Protein AF-A0A4U1IW40-F1 (afdb_monomer_lite)

Organism: NCBI:txid889272

Radius of gyration: 16.04 Å; chains: 1; bounding box: 35×30×48 Å

Secondary structure (DSSP, 8-state):
-HHHHHHHHHHHHHHH-TTTTT---TT-HHHHHHHHHHHHHHHHTTT---SSSTT--SSHHHHHHHHHHHHHHHHHHHHHSTT-HHHHHHHHHHHTTSTT-HHHHHHHHHHHHHTT----HHHHHHHHHHHHHTT-HHHHHHHHHHHHHH-SSGGGG----S-----

Structure (mmCIF, N/CA/C/O backbone):
data_AF-A0A4U1IW40-F1
#
_entry.id   AF-A0A4U1IW40-F1
#
loop_
_atom_site.group_PDB
_atom_site.id
_atom_site.type_symbol
_atom_site.label_atom_id
_atom_site.label_alt_id
_atom_site.label_comp_id
_atom_site.label_asym_id
_atom_site.label_entity_id
_atom_site.label_seq_id
_atom_site.pdbx_PDB_ins_code
_atom_site.Cartn_x
_atom_site.Cartn_y
_atom_site.Cartn_z
_atom_site.occupancy
_atom_site.B_iso_or_equiv
_atom_site.auth_seq_id
_atom_site.auth_comp_id
_atom_site.auth_asym_id
_atom_site.auth_atom_id
_atom_site.pdbx_PDB_model_num
ATOM 1 N N . MET A 1 1 ? 14.699 -8.498 9.198 1.00 48.91 1 MET A N 1
ATOM 2 C CA . MET A 1 1 ? 14.723 -9.567 8.160 1.00 48.91 1 MET A CA 1
ATOM 3 C C . MET A 1 1 ? 13.420 -9.707 7.350 1.00 48.91 1 MET A C 1
ATOM 5 O O . MET A 1 1 ? 13.417 -10.465 6.386 1.00 48.91 1 MET A O 1
ATOM 9 N N . ARG A 1 2 ? 12.325 -8.995 7.677 1.00 58.62 2 ARG A N 1
ATOM 10 C CA . ARG A 1 2 ? 11.035 -9.065 6.958 1.00 58.62 2 ARG A CA 1
ATOM 11 C C . ARG A 1 2 ? 11.131 -8.608 5.499 1.00 58.62 2 ARG A C 1
ATOM 13 O O . ARG A 1 2 ? 10.672 -9.318 4.605 1.00 58.62 2 ARG A O 1
ATOM 20 N N . ASP A 1 3 ? 11.812 -7.490 5.273 1.00 71.25 3 ASP A N 1
ATOM 21 C CA . ASP A 1 3 ? 11.986 -6.918 3.935 1.00 71.25 3 ASP A CA 1
ATOM 22 C C . ASP A 1 3 ? 12.758 -7.861 3.011 1.00 71.25 3 ASP A C 1
ATOM 24 O O . ASP A 1 3 ? 12.444 -7.955 1.832 1.00 71.25 3 ASP A O 1
ATOM 28 N N . GLY A 1 4 ? 13.673 -8.671 3.557 1.00 81.31 4 GLY A N 1
ATOM 29 C CA . GLY A 1 4 ? 14.428 -9.659 2.784 1.00 81.31 4 GLY A CA 1
ATOM 30 C C . GLY A 1 4 ? 13.539 -10.674 2.056 1.00 81.31 4 GLY A C 1
ATOM 31 O O . GLY A 1 4 ? 13.779 -10.967 0.888 1.00 81.31 4 GLY A O 1
ATOM 32 N N . LYS A 1 5 ? 12.464 -11.167 2.694 1.00 86.25 5 LYS A N 1
ATOM 33 C CA . LYS A 1 5 ? 11.518 -12.102 2.047 1.00 86.25 5 LYS A CA 1
ATOM 34 C C . LYS A 1 5 ? 10.651 -11.411 0.991 1.00 86.25 5 LYS A C 1
ATOM 36 O O . LYS A 1 5 ? 10.362 -12.004 -0.050 1.00 86.25 5 LYS A O 1
ATOM 41 N N . ILE A 1 6 ? 10.245 -10.167 1.253 1.00 87.44 6 ILE A N 1
ATOM 42 C CA . ILE A 1 6 ? 9.450 -9.355 0.320 1.00 87.44 6 ILE A CA 1
ATOM 43 C C . ILE A 1 6 ? 10.273 -9.059 -0.941 1.00 87.44 6 ILE A C 1
ATOM 45 O O . ILE A 1 6 ? 9.815 -9.321 -2.053 1.00 87.44 6 ILE A O 1
ATOM 49 N N . VAL A 1 7 ? 11.515 -8.605 -0.765 1.00 90.12 7 VAL A N 1
ATOM 50 C CA . VAL A 1 7 ? 12.452 -8.306 -1.856 1.00 90.12 7 VAL A CA 1
ATOM 51 C C . VAL A 1 7 ? 12.792 -9.566 -2.655 1.00 90.12 7 VAL A C 1
ATOM 53 O O . VAL A 1 7 ? 12.747 -9.525 -3.881 1.00 90.12 7 VAL A O 1
ATOM 56 N N . ALA A 1 8 ? 13.045 -10.707 -2.004 1.00 91.31 8 ALA A N 1
ATOM 57 C CA . ALA A 1 8 ? 13.308 -11.970 -2.703 1.00 91.31 8 ALA A CA 1
ATOM 58 C C . ALA A 1 8 ? 12.117 -12.436 -3.566 1.00 91.31 8 ALA A C 1
ATOM 60 O O . ALA A 1 8 ? 12.300 -12.949 -4.675 1.00 91.31 8 ALA A O 1
ATOM 61 N N . SER A 1 9 ? 10.888 -12.221 -3.085 1.00 90.88 9 SER A N 1
ATOM 62 C CA . SER A 1 9 ? 9.671 -12.535 -3.845 1.00 90.88 9 SER A CA 1
ATOM 63 C C . SER A 1 9 ? 9.538 -11.631 -5.073 1.00 90.88 9 SER A C 1
ATOM 65 O O . SER A 1 9 ? 9.313 -12.122 -6.178 1.00 90.88 9 SER A O 1
ATOM 67 N N . ALA A 1 10 ? 9.756 -10.322 -4.904 1.00 94.06 10 ALA A N 1
ATOM 68 C CA . ALA A 1 10 ? 9.767 -9.367 -6.010 1.00 94.06 10 ALA A CA 1
ATOM 69 C C . ALA A 1 10 ? 10.853 -9.700 -7.045 1.00 94.06 10 ALA A C 1
ATOM 71 O O . ALA A 1 10 ? 10.576 -9.722 -8.241 1.00 94.06 10 ALA A O 1
ATOM 72 N N . GLN A 1 11 ? 12.060 -10.048 -6.593 1.00 93.75 11 GLN A N 1
ATOM 73 C CA . GLN A 1 11 ? 13.161 -10.461 -7.462 1.00 93.75 11 GLN A CA 1
ATOM 74 C C . GLN A 1 11 ? 12.810 -11.692 -8.298 1.00 93.75 11 GLN A C 1
ATOM 76 O O . GLN A 1 11 ? 13.114 -11.739 -9.488 1.00 93.75 11 GLN A O 1
ATOM 81 N N . SER A 1 12 ? 12.163 -12.685 -7.687 1.00 95.12 12 SER A N 1
ATOM 82 C CA . SER A 1 12 ? 11.738 -13.897 -8.393 1.00 95.12 12 SER A CA 1
ATOM 83 C C . SER A 1 12 ? 10.716 -13.571 -9.484 1.00 95.12 12 SER A C 1
ATOM 85 O O . SER A 1 12 ? 10.839 -14.062 -10.602 1.00 95.12 12 SER A O 1
ATOM 87 N N . ILE A 1 13 ? 9.758 -12.684 -9.198 1.00 96.00 13 ILE A N 1
ATOM 88 C CA . ILE A 1 13 ? 8.756 -12.235 -10.174 1.00 96.00 13 ILE A CA 1
ATOM 89 C C . ILE A 1 13 ? 9.405 -11.489 -11.340 1.00 96.00 13 ILE A C 1
ATOM 91 O O . ILE A 1 13 ? 9.135 -11.828 -12.486 1.00 96.00 13 ILE A O 1
ATOM 95 N N . VAL A 1 14 ? 10.280 -10.518 -11.063 1.00 95.00 14 VAL A N 1
ATOM 96 C CA . VAL A 1 14 ? 10.956 -9.728 -12.107 1.00 95.00 14 VAL A CA 1
ATOM 97 C C . VAL A 1 14 ? 11.833 -10.610 -13.002 1.00 95.00 14 VAL A C 1
ATOM 99 O O . VAL A 1 14 ? 11.902 -10.383 -14.203 1.00 95.00 14 VAL A O 1
ATOM 102 N N . ARG A 1 15 ? 12.452 -11.663 -12.453 1.00 94.12 15 ARG A N 1
ATOM 103 C CA . ARG A 1 15 ? 13.211 -12.644 -13.248 1.00 94.12 15 ARG A CA 1
ATOM 104 C C . ARG A 1 15 ? 12.328 -13.509 -14.146 1.00 94.12 15 ARG A C 1
ATOM 106 O O . ARG A 1 15 ? 12.738 -13.818 -15.257 1.00 94.12 15 ARG A O 1
ATOM 113 N N . MET A 1 16 ? 11.159 -13.930 -13.662 1.00 94.94 16 MET A N 1
ATOM 114 C CA . MET A 1 16 ? 10.228 -14.760 -14.440 1.00 94.94 16 MET A CA 1
ATOM 115 C C . MET A 1 16 ? 9.458 -13.955 -15.490 1.00 94.94 16 MET A C 1
ATOM 117 O O . MET A 1 16 ? 9.125 -14.498 -16.537 1.00 94.94 16 MET A O 1
ATOM 121 N N . PHE A 1 17 ? 9.183 -12.679 -15.208 1.00 95.25 17 PHE A N 1
ATOM 122 C CA . PHE A 1 17 ? 8.415 -11.777 -16.065 1.00 95.25 17 PHE A CA 1
ATOM 123 C C . PHE A 1 17 ? 9.150 -10.432 -16.221 1.00 95.25 17 PHE A C 1
ATOM 125 O O . PHE A 1 17 ? 8.758 -9.439 -15.599 1.00 95.25 17 PHE A O 1
ATOM 132 N N . PRO A 1 18 ? 10.228 -10.361 -17.020 1.00 93.31 18 PRO A N 1
ATOM 133 C CA . PRO A 1 18 ? 11.019 -9.136 -17.183 1.00 93.31 18 PRO A CA 1
ATOM 134 C C . PRO A 1 18 ? 10.199 -7.934 -17.681 1.00 93.31 18 PRO A C 1
ATOM 136 O O . PRO A 1 18 ? 10.430 -6.792 -17.282 1.00 93.31 18 PRO A O 1
ATOM 139 N N . GLU A 1 19 ? 9.185 -8.189 -18.506 1.00 94.19 19 GLU A N 1
ATOM 140 C CA . GLU A 1 19 ? 8.257 -7.206 -19.065 1.00 94.19 19 GLU A CA 1
ATOM 141 C C . GLU A 1 19 ? 7.079 -6.848 -18.140 1.00 94.19 19 GLU A C 1
ATOM 143 O O . GLU A 1 19 ? 6.191 -6.087 -18.532 1.00 94.19 19 GLU A O 1
ATOM 148 N N . ILE A 1 20 ? 7.052 -7.343 -16.893 1.00 95.31 20 ILE A N 1
ATOM 149 C CA . ILE A 1 20 ? 5.897 -7.183 -15.991 1.00 95.31 20 ILE A CA 1
ATOM 150 C C . ILE A 1 20 ? 5.496 -5.722 -15.747 1.00 95.31 20 ILE A C 1
ATOM 152 O O . ILE A 1 20 ? 4.332 -5.439 -15.454 1.00 95.31 20 ILE A O 1
ATOM 156 N N . ARG A 1 21 ? 6.442 -4.784 -15.900 1.00 93.62 21 ARG A N 1
ATOM 157 C CA . ARG A 1 21 ? 6.189 -3.348 -15.741 1.00 93.62 21 ARG A CA 1
ATOM 158 C C . ARG A 1 21 ? 5.260 -2.785 -16.822 1.00 93.62 21 ARG A C 1
ATOM 160 O O . ARG A 1 21 ? 4.504 -1.865 -16.520 1.00 93.62 21 ARG A O 1
ATOM 167 N N . SER A 1 22 ? 5.307 -3.315 -18.044 1.00 92.62 22 SER A N 1
ATOM 168 C CA . SER A 1 22 ? 4.544 -2.816 -19.198 1.00 92.62 22 SER A CA 1
ATOM 169 C C . SER A 1 22 ? 3.457 -3.776 -19.685 1.00 92.62 22 SER A C 1
ATOM 171 O O . SER A 1 22 ? 2.543 -3.340 -20.385 1.00 92.62 22 SER A O 1
ATOM 173 N N . ILE A 1 23 ? 3.513 -5.058 -19.314 1.00 91.75 23 ILE A N 1
ATOM 174 C CA . ILE A 1 23 ? 2.534 -6.046 -19.771 1.00 91.75 23 ILE A CA 1
ATOM 175 C C . ILE A 1 23 ? 1.132 -5.779 -19.202 1.00 91.75 23 ILE A C 1
ATOM 177 O O . ILE A 1 23 ? 0.943 -5.501 -18.012 1.00 91.75 23 ILE A O 1
ATOM 181 N N . ASN A 1 24 ? 0.116 -5.906 -20.056 1.00 89.00 24 ASN A N 1
ATOM 182 C CA . ASN A 1 24 ? -1.272 -5.977 -19.617 1.00 89.00 24 ASN A CA 1
ATOM 183 C C . ASN A 1 24 ? -1.611 -7.445 -19.317 1.00 89.00 24 ASN A C 1
ATOM 185 O O . ASN A 1 24 ? -1.558 -8.260 -20.237 1.00 89.00 24 ASN A O 1
ATOM 189 N N . PRO A 1 25 ? -1.989 -7.804 -18.077 1.00 88.69 25 PRO A N 1
ATOM 190 C CA . PRO A 1 25 ? -2.256 -9.195 -17.733 1.00 88.69 25 PRO A CA 1
ATOM 191 C C . PRO A 1 25 ? -3.549 -9.724 -18.376 1.00 88.69 25 PRO A C 1
ATOM 193 O O . PRO A 1 25 ? -3.752 -10.932 -18.421 1.00 88.69 25 PRO A O 1
ATOM 196 N N . GLY A 1 26 ? -4.454 -8.857 -18.854 1.00 88.38 26 GLY A N 1
ATOM 197 C CA . GLY A 1 26 ? -5.739 -9.281 -19.413 1.00 88.38 26 GLY A CA 1
ATOM 198 C C . GLY A 1 26 ? -6.481 -10.242 -18.475 1.00 88.38 26 GLY A C 1
ATOM 199 O O . GLY A 1 26 ? -6.705 -9.926 -17.306 1.00 88.38 26 GLY A O 1
ATOM 200 N N . LYS A 1 27 ? -6.837 -11.427 -18.986 1.00 88.62 27 LYS A N 1
ATOM 201 C CA . LYS A 1 27 ? -7.462 -12.521 -18.217 1.00 88.62 27 LYS A CA 1
ATOM 202 C C . LYS A 1 27 ? -6.459 -13.568 -17.704 1.00 88.62 27 LYS A C 1
ATOM 204 O O . LYS A 1 27 ? -6.881 -14.580 -17.149 1.00 88.62 27 LYS A O 1
ATOM 209 N N . ASP A 1 28 ? -5.155 -13.358 -17.883 1.00 93.00 28 ASP A N 1
ATOM 210 C CA . ASP A 1 28 ? -4.127 -14.283 -17.406 1.00 93.00 28 ASP A CA 1
ATOM 211 C C . ASP A 1 28 ? -4.019 -14.215 -15.873 1.00 93.00 28 ASP A C 1
ATOM 213 O O . ASP A 1 28 ? -3.480 -13.274 -15.283 1.00 93.00 28 ASP A O 1
ATOM 217 N N . GLY A 1 29 ? -4.540 -15.245 -15.205 1.00 92.00 29 GLY A N 1
ATOM 218 C CA . GLY A 1 29 ? -4.554 -15.320 -13.747 1.00 92.00 29 GLY A CA 1
ATOM 219 C C . GLY A 1 29 ? -3.170 -15.481 -13.107 1.00 92.00 29 GLY A C 1
ATOM 220 O O . GLY A 1 29 ? -3.018 -15.199 -11.916 1.00 92.00 29 GLY A O 1
ATOM 221 N N . MET A 1 30 ? -2.154 -15.942 -13.841 1.00 93.94 30 MET A N 1
ATOM 222 C CA . MET A 1 30 ? -0.778 -16.010 -13.348 1.00 93.94 30 MET A CA 1
ATOM 223 C C . MET A 1 30 ? -0.138 -14.622 -13.372 1.00 93.94 30 MET A C 1
ATOM 225 O O . MET A 1 30 ? 0.366 -14.184 -12.338 1.00 93.94 30 MET A O 1
ATOM 229 N N . LEU A 1 31 ? -0.241 -13.899 -14.490 1.00 94.31 31 LEU A N 1
ATOM 230 C CA . LEU A 1 31 ? 0.272 -12.532 -14.607 1.00 94.31 31 LEU A CA 1
ATOM 231 C C . LEU A 1 31 ? -0.438 -11.570 -13.651 1.00 94.31 31 LEU A C 1
ATOM 233 O O . LEU A 1 31 ? 0.226 -10.768 -12.998 1.00 94.31 31 LEU A O 1
ATOM 237 N N . GLN A 1 32 ? -1.760 -11.690 -13.479 1.00 95.19 32 GLN A N 1
ATOM 238 C CA . GLN A 1 32 ? -2.495 -10.912 -12.472 1.00 95.19 32 GLN A CA 1
ATOM 239 C C . GLN A 1 32 ? -1.953 -11.151 -11.055 1.00 95.19 32 GLN A C 1
ATOM 241 O O . GLN A 1 32 ? -1.779 -10.207 -10.283 1.00 95.19 32 GLN A O 1
ATOM 246 N N . ARG A 1 33 ? -1.672 -12.413 -10.698 1.00 95.38 33 ARG A N 1
ATOM 247 C CA . ARG A 1 33 ? -1.096 -12.755 -9.388 1.00 95.38 33 ARG A CA 1
ATOM 248 C C . ARG A 1 33 ? 0.316 -12.199 -9.242 1.00 95.38 33 ARG A C 1
ATOM 250 O O . ARG A 1 33 ? 0.602 -11.586 -8.220 1.00 95.38 33 ARG A O 1
ATOM 257 N N . ALA A 1 34 ? 1.159 -12.351 -10.261 1.00 96.69 34 ALA A N 1
ATOM 258 C CA . ALA A 1 34 ? 2.510 -11.803 -10.269 1.00 96.69 34 ALA A CA 1
ATOM 259 C C . ALA A 1 34 ? 2.499 -10.273 -10.095 1.00 96.69 34 ALA A C 1
ATOM 261 O O . ALA A 1 34 ? 3.214 -9.749 -9.240 1.00 96.69 34 ALA A O 1
ATOM 262 N N . GLN A 1 35 ? 1.635 -9.562 -10.830 1.00 96.75 35 GLN A N 1
ATOM 263 C CA . GLN A 1 35 ? 1.491 -8.109 -10.712 1.00 96.75 35 GLN A CA 1
ATOM 264 C C . GLN A 1 35 ? 1.006 -7.696 -9.327 1.00 96.75 35 GLN A C 1
ATOM 266 O O . GLN A 1 35 ? 1.597 -6.800 -8.731 1.00 96.75 35 GLN A O 1
ATOM 271 N N . ARG A 1 36 ? -0.008 -8.376 -8.777 1.00 97.38 36 ARG A N 1
ATOM 272 C CA . ARG A 1 36 ? -0.492 -8.105 -7.418 1.00 97.38 36 ARG A CA 1
ATOM 273 C C . ARG A 1 36 ? 0.611 -8.297 -6.381 1.00 97.38 36 ARG A C 1
ATOM 275 O O . ARG A 1 36 ? 0.830 -7.420 -5.551 1.00 97.38 36 ARG A O 1
ATOM 282 N N . THR A 1 37 ? 1.319 -9.426 -6.422 1.00 97.56 37 THR A N 1
ATOM 283 C CA . THR A 1 37 ? 2.386 -9.722 -5.457 1.00 97.56 37 THR A CA 1
ATOM 284 C C . THR A 1 37 ? 3.521 -8.704 -5.549 1.00 97.56 37 THR A C 1
ATOM 286 O O . THR A 1 37 ? 3.996 -8.241 -4.512 1.00 97.56 37 THR A O 1
ATOM 289 N N . LEU A 1 38 ? 3.922 -8.310 -6.762 1.00 97.69 38 LEU A N 1
ATOM 290 C 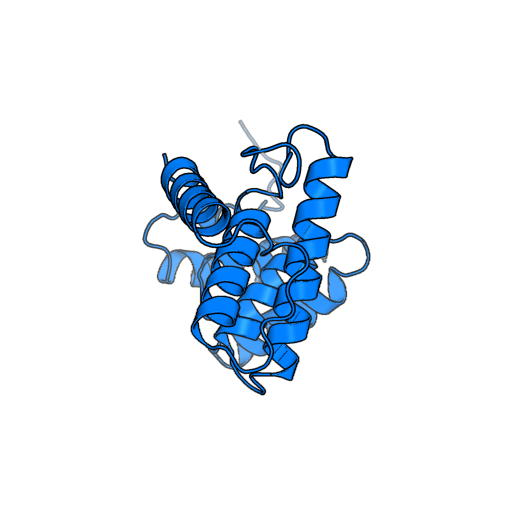CA . LEU A 1 38 ? 4.933 -7.274 -6.951 1.00 97.69 38 LEU A CA 1
ATOM 291 C C . LEU A 1 38 ? 4.442 -5.901 -6.468 1.00 97.69 38 LEU A C 1
ATOM 293 O O . LEU A 1 38 ? 5.168 -5.224 -5.748 1.00 97.69 38 LEU A O 1
ATOM 297 N N . ALA A 1 39 ? 3.205 -5.510 -6.786 1.00 98.31 39 ALA A N 1
ATOM 298 C CA . ALA A 1 39 ? 2.615 -4.249 -6.339 1.00 98.31 39 ALA A CA 1
ATOM 299 C C . ALA A 1 39 ? 2.597 -4.144 -4.806 1.00 98.31 39 ALA A C 1
ATOM 301 O O . ALA A 1 39 ? 3.098 -3.172 -4.243 1.00 98.31 39 ALA A O 1
ATOM 302 N N . VAL A 1 40 ? 2.117 -5.185 -4.121 1.00 98.12 40 VAL A N 1
ATOM 303 C CA . VAL A 1 40 ? 2.100 -5.250 -2.651 1.00 98.12 40 VAL A CA 1
ATOM 304 C C . VAL A 1 40 ? 3.513 -5.196 -2.065 1.00 98.12 40 VAL A C 1
ATOM 306 O O . VAL A 1 40 ? 3.732 -4.537 -1.047 1.00 98.12 40 VAL A O 1
ATOM 309 N N . ALA A 1 41 ? 4.485 -5.863 -2.695 1.00 97.38 41 ALA A N 1
ATOM 310 C CA . ALA A 1 41 ? 5.879 -5.796 -2.270 1.00 97.38 41 ALA A CA 1
ATOM 311 C C . ALA A 1 41 ? 6.415 -4.359 -2.342 1.00 97.38 41 ALA A C 1
ATOM 313 O O . ALA A 1 41 ? 6.948 -3.857 -1.354 1.00 97.38 41 ALA A O 1
ATOM 314 N N . LEU A 1 42 ? 6.197 -3.673 -3.468 1.00 97.62 42 LEU A N 1
ATOM 315 C CA . LEU A 1 42 ? 6.621 -2.285 -3.652 1.00 97.62 42 LEU A CA 1
ATOM 316 C C . LEU A 1 42 ? 5.978 -1.376 -2.604 1.00 97.62 42 LEU A C 1
ATOM 318 O O . LEU A 1 42 ? 6.705 -0.674 -1.908 1.00 97.62 42 LEU A O 1
ATOM 322 N N . VAL A 1 43 ? 4.660 -1.452 -2.401 1.00 97.81 43 VAL A N 1
ATOM 323 C CA . VAL A 1 43 ? 3.936 -0.650 -1.394 1.00 97.81 43 VAL A CA 1
ATOM 324 C C . VAL A 1 43 ? 4.516 -0.843 0.009 1.00 97.81 43 VAL A C 1
ATOM 326 O O . VAL A 1 43 ? 4.791 0.130 0.714 1.00 97.81 43 VAL A O 1
ATOM 329 N N . ARG A 1 44 ? 4.755 -2.094 0.415 1.00 95.88 44 ARG A N 1
ATOM 330 C CA . ARG A 1 44 ? 5.223 -2.421 1.773 1.00 95.88 44 ARG A CA 1
ATOM 331 C C . ARG A 1 44 ? 6.698 -2.105 2.011 1.00 95.88 44 ARG A C 1
ATOM 333 O O . ARG A 1 44 ? 7.093 -1.953 3.159 1.00 95.88 44 ARG A O 1
ATOM 340 N N . THR A 1 45 ? 7.477 -1.955 0.945 1.00 95.94 45 THR A N 1
ATOM 341 C CA . THR A 1 45 ? 8.862 -1.445 0.981 1.00 95.94 45 THR A CA 1
ATOM 342 C C . THR A 1 45 ? 8.972 0.050 0.678 1.00 95.94 45 THR A C 1
ATOM 344 O O . THR A 1 45 ? 10.076 0.544 0.460 1.00 95.94 45 THR A O 1
ATOM 347 N N . ASP A 1 46 ? 7.849 0.770 0.603 1.00 95.88 46 ASP A N 1
ATOM 348 C CA . ASP A 1 46 ? 7.828 2.195 0.255 1.00 95.88 46 ASP A CA 1
ATOM 349 C C . ASP A 1 46 ? 8.486 2.497 -1.109 1.00 95.88 46 ASP A C 1
ATOM 351 O O . ASP A 1 46 ? 9.236 3.453 -1.283 1.00 95.88 46 ASP A O 1
ATOM 355 N N . GLY A 1 47 ? 8.283 1.606 -2.083 1.00 96.69 47 GLY A N 1
ATOM 356 C CA . GLY A 1 47 ? 8.899 1.655 -3.410 1.00 96.69 47 GLY A CA 1
ATOM 357 C C . GLY A 1 47 ? 10.409 1.388 -3.428 1.00 96.69 47 GLY A C 1
ATOM 358 O O . GLY A 1 47 ? 11.019 1.491 -4.493 1.00 96.69 47 GLY A O 1
ATOM 359 N N . GLY A 1 48 ? 11.015 1.054 -2.284 1.00 96.12 48 GLY A N 1
ATOM 360 C CA . GLY A 1 48 ? 12.462 0.955 -2.067 1.00 96.12 48 GLY A CA 1
ATOM 361 C C . GLY A 1 48 ? 13.136 -0.312 -2.594 1.00 96.12 48 GLY A C 1
ATOM 362 O O . GLY A 1 48 ? 14.283 -0.579 -2.243 1.00 96.12 48 GLY A O 1
ATOM 363 N N . ILE A 1 49 ? 12.448 -1.101 -3.416 1.00 92.00 49 ILE A N 1
ATOM 364 C CA . ILE A 1 49 ? 13.047 -2.249 -4.101 1.00 92.00 49 ILE A CA 1
ATOM 365 C C . ILE A 1 49 ? 14.058 -1.732 -5.132 1.00 92.00 49 ILE A C 1
ATOM 367 O O . ILE A 1 49 ? 13.743 -0.820 -5.889 1.00 92.00 49 ILE A O 1
ATOM 371 N N . ASP A 1 50 ? 15.263 -2.305 -5.139 1.00 92.56 50 ASP A N 1
ATOM 372 C CA . ASP A 1 50 ? 16.350 -1.995 -6.075 1.00 92.56 50 ASP A CA 1
ATOM 373 C C . ASP A 1 50 ? 16.884 -3.309 -6.660 1.00 92.56 50 ASP A C 1
ATOM 375 O O . ASP A 1 50 ? 17.688 -3.998 -6.034 1.00 92.56 50 ASP A O 1
ATOM 379 N N . LEU A 1 51 ? 16.357 -3.709 -7.821 1.00 88.75 51 LEU A N 1
ATOM 380 C CA . LEU A 1 51 ? 16.668 -5.007 -8.447 1.00 88.75 51 LEU A CA 1
ATOM 381 C C . LEU A 1 51 ? 17.472 -4.853 -9.735 1.00 88.75 51 LEU A C 1
ATOM 383 O O . LEU A 1 51 ? 18.495 -5.508 -9.919 1.00 88.75 51 LEU A O 1
ATOM 387 N N . ASP A 1 52 ? 16.989 -3.999 -10.629 1.00 87.88 52 ASP A N 1
ATOM 388 C CA . ASP A 1 52 ? 17.552 -3.738 -11.948 1.00 87.88 52 ASP A CA 1
ATOM 389 C C . ASP A 1 52 ? 17.271 -2.268 -12.342 1.00 87.88 52 ASP A C 1
ATOM 391 O O . ASP A 1 52 ? 16.631 -1.535 -11.579 1.00 87.88 52 ASP A O 1
ATOM 395 N N . PRO A 1 53 ? 17.746 -1.779 -13.505 1.00 90.75 53 PRO A N 1
ATOM 396 C CA . PRO A 1 53 ? 17.487 -0.405 -13.936 1.00 90.75 53 PRO A CA 1
ATOM 397 C C . PRO A 1 53 ? 16.002 -0.031 -14.057 1.00 90.75 53 PRO A C 1
ATOM 399 O O . PRO A 1 53 ? 15.665 1.140 -13.883 1.00 90.75 53 PRO A O 1
ATOM 402 N N . THR A 1 54 ? 15.131 -1.003 -14.326 1.00 92.06 54 THR A N 1
ATOM 403 C CA . THR A 1 54 ? 13.682 -0.825 -14.448 1.00 92.06 54 THR A CA 1
ATOM 404 C C . THR A 1 54 ? 13.041 -0.617 -13.076 1.00 92.06 54 THR A C 1
ATOM 406 O O . THR A 1 54 ? 12.157 0.224 -12.939 1.00 92.06 54 THR A O 1
ATOM 409 N N . TRP A 1 55 ? 13.513 -1.326 -12.051 1.00 94.56 55 TRP A N 1
ATOM 410 C CA . TRP A 1 55 ? 12.987 -1.317 -10.683 1.00 94.56 55 TRP A CA 1
ATOM 411 C C . TRP A 1 55 ? 13.956 -0.691 -9.683 1.00 94.56 55 TRP A C 1
ATOM 413 O O . TRP A 1 55 ? 14.171 -1.243 -8.608 1.00 94.56 55 TRP A O 1
ATOM 423 N N . ARG A 1 56 ? 14.569 0.448 -10.017 1.00 94.56 56 ARG A N 1
ATOM 424 C CA . ARG A 1 56 ? 15.371 1.198 -9.038 1.00 94.56 56 ARG A CA 1
ATOM 425 C C 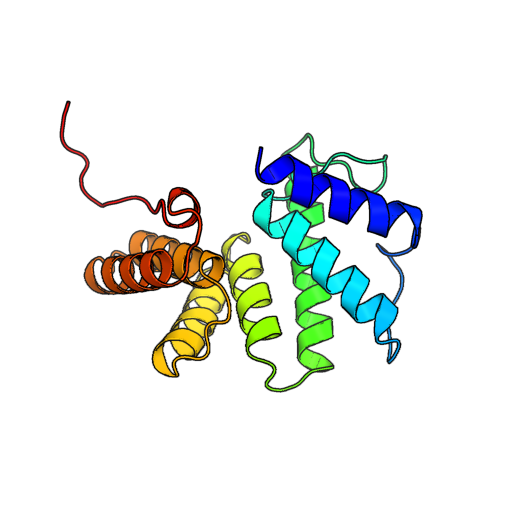. ARG A 1 56 ? 14.465 1.827 -7.982 1.00 94.56 56 ARG A C 1
ATOM 427 O O . ARG A 1 56 ? 13.390 2.317 -8.317 1.00 94.56 56 ARG A O 1
ATOM 434 N N . GLY A 1 57 ? 14.935 1.866 -6.737 1.00 95.00 57 GLY A N 1
ATOM 435 C CA . GLY A 1 57 ? 14.225 2.431 -5.578 1.00 95.00 57 GLY A CA 1
ATOM 436 C C . GLY A 1 57 ? 15.127 3.268 -4.664 1.00 95.00 57 GLY A C 1
ATOM 437 O O . GLY A 1 57 ? 14.845 3.426 -3.473 1.00 95.00 57 GLY A O 1
ATOM 438 N N . LYS A 1 58 ? 16.247 3.781 -5.195 1.00 94.94 58 LYS A N 1
ATOM 439 C CA . LYS A 1 58 ? 17.277 4.487 -4.414 1.00 94.94 58 LYS A CA 1
ATOM 440 C C . LYS A 1 58 ? 16.895 5.925 -4.087 1.00 94.94 58 LYS A C 1
ATOM 442 O O . LYS A 1 58 ? 17.247 6.413 -3.019 1.00 94.94 58 LYS A O 1
ATOM 447 N N . THR A 1 59 ? 16.197 6.598 -4.997 1.00 96.56 59 THR A N 1
ATOM 448 C CA . THR A 1 59 ? 15.773 7.995 -4.829 1.00 96.56 59 THR A CA 1
ATOM 449 C C . THR A 1 59 ? 14.280 8.093 -4.530 1.00 96.56 59 THR A C 1
ATOM 451 O O . THR A 1 59 ? 13.509 7.200 -4.881 1.00 96.56 59 THR A O 1
ATOM 454 N N . THR A 1 60 ? 13.846 9.204 -3.931 1.00 96.31 60 THR A N 1
ATOM 455 C CA . THR A 1 60 ? 12.421 9.484 -3.683 1.00 96.31 60 THR A CA 1
ATOM 456 C C . THR A 1 60 ? 11.594 9.420 -4.967 1.00 96.31 60 THR A C 1
ATOM 458 O O . THR A 1 60 ? 10.528 8.816 -4.983 1.00 96.31 60 THR A O 1
ATOM 461 N N . GLU A 1 61 ? 12.109 9.963 -6.073 1.00 96.62 61 GLU A N 1
ATOM 462 C CA . GLU A 1 61 ? 11.434 9.921 -7.375 1.00 96.62 61 GLU A CA 1
ATOM 463 C C . GLU A 1 61 ? 11.270 8.483 -7.896 1.00 96.62 61 GLU A C 1
ATOM 465 O O . GLU A 1 61 ? 10.215 8.103 -8.401 1.00 96.62 61 GLU A O 1
ATOM 470 N N . GLN A 1 62 ? 12.304 7.653 -7.748 1.00 97.06 62 GLN A N 1
ATOM 471 C CA . GLN A 1 62 ? 12.269 6.244 -8.138 1.00 97.06 62 GLN A CA 1
ATOM 472 C C . GLN A 1 62 ? 11.259 5.446 -7.306 1.00 97.06 62 GLN A C 1
ATOM 474 O O . GLN A 1 62 ? 10.442 4.706 -7.858 1.00 97.06 62 GLN A O 1
ATOM 479 N N . ARG A 1 63 ? 11.257 5.658 -5.987 1.00 97.81 63 ARG A N 1
ATOM 480 C CA . ARG A 1 63 ? 10.278 5.062 -5.070 1.00 97.81 63 ARG A CA 1
ATOM 481 C C . ARG A 1 63 ? 8.853 5.471 -5.426 1.00 97.81 63 ARG A C 1
ATOM 483 O O . ARG A 1 63 ? 7.990 4.606 -5.559 1.00 97.81 63 ARG A O 1
ATOM 490 N N . ALA A 1 64 ? 8.628 6.759 -5.680 1.00 97.12 64 ALA A N 1
ATOM 491 C CA . ALA A 1 64 ? 7.331 7.280 -6.098 1.00 97.12 64 ALA A CA 1
ATOM 492 C C . ALA A 1 64 ? 6.858 6.648 -7.417 1.00 97.12 64 ALA A C 1
ATOM 494 O O . ALA A 1 64 ? 5.706 6.234 -7.513 1.00 97.12 64 ALA A O 1
ATOM 495 N N . LYS A 1 65 ? 7.744 6.477 -8.410 1.00 97.50 65 LYS A N 1
ATOM 496 C CA . LYS A 1 65 ? 7.419 5.769 -9.666 1.00 97.50 65 LYS A CA 1
ATOM 497 C C . LYS A 1 65 ? 7.006 4.316 -9.427 1.00 97.50 65 LYS A C 1
ATOM 499 O O . LYS A 1 65 ? 6.088 3.825 -10.080 1.00 97.50 65 LYS A O 1
ATOM 504 N N . ASN A 1 66 ? 7.671 3.626 -8.505 1.00 98.00 66 ASN A N 1
ATOM 505 C CA . ASN A 1 66 ? 7.342 2.246 -8.153 1.00 98.00 66 ASN A CA 1
ATOM 506 C C . ASN A 1 66 ? 5.989 2.137 -7.432 1.00 98.00 66 ASN A C 1
ATOM 508 O O . ASN A 1 66 ? 5.197 1.253 -7.757 1.00 98.00 66 ASN A O 1
ATOM 512 N N . VA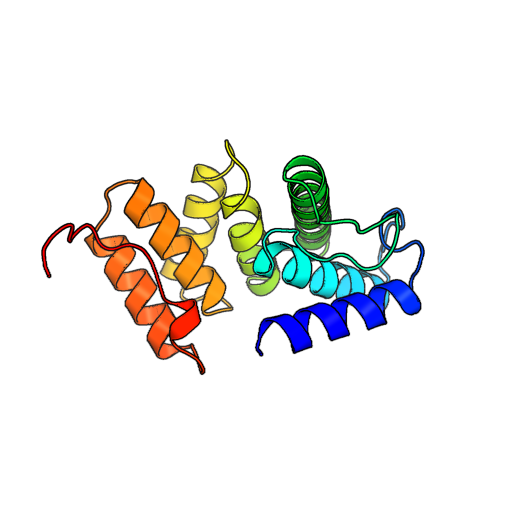L A 1 67 ? 5.694 3.051 -6.504 1.00 98.50 67 VAL A N 1
ATOM 513 C CA . VAL A 1 67 ? 4.386 3.127 -5.830 1.00 98.50 67 VAL A CA 1
ATOM 514 C C . VAL A 1 67 ? 3.278 3.489 -6.822 1.00 98.50 67 VAL A C 1
ATOM 516 O O . VAL A 1 67 ? 2.237 2.839 -6.827 1.00 98.50 67 VAL A O 1
ATOM 519 N N . ALA A 1 68 ? 3.506 4.455 -7.714 1.00 98.12 68 ALA A N 1
ATOM 520 C CA . ALA A 1 68 ? 2.539 4.836 -8.743 1.00 98.12 68 ALA A CA 1
ATOM 521 C C . ALA A 1 68 ? 2.199 3.660 -9.673 1.00 98.12 68 ALA A C 1
ATOM 523 O O . ALA A 1 68 ? 1.032 3.432 -9.992 1.00 98.12 68 ALA A O 1
ATOM 524 N N . TRP A 1 69 ? 3.202 2.864 -10.059 1.00 98.25 69 TRP A N 1
ATOM 525 C CA . TRP A 1 69 ? 2.965 1.632 -10.809 1.00 98.25 69 TRP A CA 1
ATOM 526 C C . TRP A 1 69 ? 2.128 0.623 -10.011 1.00 98.25 69 TRP A C 1
ATOM 528 O O . TRP A 1 69 ? 1.200 0.032 -10.562 1.00 98.25 69 TRP A O 1
ATOM 538 N N . ALA A 1 70 ? 2.420 0.446 -8.718 1.00 98.50 70 ALA A N 1
ATOM 539 C CA . ALA A 1 70 ? 1.674 -0.466 -7.856 1.00 98.50 70 ALA A CA 1
ATOM 540 C C . ALA A 1 70 ? 0.195 -0.064 -7.734 1.00 98.50 70 ALA A C 1
ATOM 542 O O . ALA A 1 70 ? -0.673 -0.926 -7.856 1.00 98.50 70 ALA A O 1
ATOM 543 N N . VAL A 1 71 ? -0.093 1.234 -7.573 1.00 98.69 71 VAL A N 1
ATOM 544 C CA . VAL A 1 71 ? -1.465 1.771 -7.575 1.00 98.69 71 VAL A CA 1
ATOM 545 C C . VAL A 1 71 ? -2.166 1.437 -8.890 1.00 98.69 71 VAL A C 1
ATOM 547 O O . VAL A 1 71 ? -3.207 0.789 -8.866 1.00 98.69 71 VAL A O 1
ATOM 550 N N . ALA A 1 72 ? -1.565 1.768 -10.037 1.00 97.94 72 ALA A N 1
ATOM 551 C CA . ALA A 1 72 ? -2.173 1.505 -11.343 1.00 97.94 72 ALA A CA 1
ATOM 552 C C . ALA A 1 72 ? -2.413 0.003 -11.606 1.00 97.94 72 ALA A C 1
ATOM 554 O O . ALA A 1 72 ? -3.403 -0.383 -12.234 1.00 97.94 72 ALA A O 1
ATOM 555 N N . ALA A 1 73 ? -1.515 -0.867 -11.134 1.00 97.56 73 ALA A N 1
ATOM 556 C CA . ALA A 1 73 ? -1.682 -2.315 -11.232 1.00 97.56 73 ALA A CA 1
ATOM 557 C C . ALA A 1 73 ? -2.856 -2.819 -10.373 1.00 97.56 73 ALA A C 1
ATOM 559 O O . ALA A 1 73 ? -3.636 -3.653 -10.837 1.00 97.56 73 ALA A O 1
ATOM 560 N N . LEU A 1 74 ? -3.005 -2.302 -9.150 1.00 98.25 74 LEU A N 1
ATOM 561 C CA . LEU A 1 74 ? -4.084 -2.671 -8.229 1.00 98.25 74 LEU A CA 1
ATOM 562 C C . LEU A 1 74 ? -5.441 -2.095 -8.656 1.00 98.25 74 LEU A C 1
ATOM 564 O O . LEU A 1 74 ? -6.435 -2.812 -8.587 1.00 98.25 74 LEU A O 1
ATOM 568 N N . GLU A 1 75 ? -5.489 -0.866 -9.181 1.00 97.56 75 GLU A N 1
ATOM 569 C CA . GLU A 1 75 ? -6.695 -0.279 -9.786 1.00 97.56 75 GLU A CA 1
ATOM 570 C C . GLU A 1 75 ? -7.177 -1.135 -10.968 1.00 97.56 75 GLU A C 1
ATOM 572 O O . GLU A 1 75 ? -8.337 -1.541 -11.016 1.00 97.56 75 GLU A O 1
ATOM 577 N N . ARG A 1 76 ? -6.272 -1.524 -11.879 1.00 95.50 76 ARG A N 1
ATOM 578 C CA . ARG A 1 76 ? -6.615 -2.439 -12.981 1.00 95.50 76 ARG A CA 1
ATOM 579 C C . ARG A 1 76 ? -7.138 -3.780 -12.471 1.00 95.50 76 ARG A C 1
ATOM 581 O O . ARG A 1 76 ? -8.092 -4.321 -13.029 1.00 95.50 76 ARG A O 1
ATOM 588 N N . LEU A 1 77 ? -6.503 -4.338 -11.442 1.00 95.38 77 LEU A N 1
ATOM 589 C CA . LEU A 1 77 ? -6.914 -5.621 -10.883 1.00 95.38 77 LEU A CA 1
ATOM 590 C C . LEU A 1 77 ? -8.298 -5.541 -10.231 1.00 95.38 77 LEU A C 1
ATOM 592 O O . LEU A 1 77 ? -9.083 -6.474 -10.382 1.00 95.38 77 LEU A O 1
ATOM 596 N N . ARG A 1 78 ? -8.613 -4.430 -9.559 1.00 95.88 78 ARG A N 1
ATOM 597 C CA . ARG A 1 78 ? -9.929 -4.161 -8.965 1.00 95.88 78 ARG A CA 1
ATOM 598 C C . ARG A 1 78 ? -11.035 -4.144 -10.017 1.00 95.88 78 ARG A C 1
ATOM 600 O O . ARG A 1 78 ? -12.071 -4.771 -9.817 1.00 95.88 78 ARG A O 1
ATOM 607 N N . GLU A 1 79 ? -10.790 -3.518 -11.168 1.00 94.44 79 GLU A N 1
ATOM 608 C CA . GLU A 1 79 ? -11.746 -3.517 -12.287 1.00 94.44 79 GLU A CA 1
ATOM 609 C C . GLU A 1 79 ? -12.019 -4.927 -12.832 1.00 94.44 79 GLU A C 1
ATOM 611 O O . GLU A 1 79 ? -13.141 -5.260 -13.222 1.00 94.44 79 GLU A O 1
ATOM 616 N N . GLN A 1 80 ? -10.997 -5.786 -12.832 1.00 92.25 80 GLN A N 1
ATOM 617 C CA . GLN A 1 80 ? -11.108 -7.178 -13.275 1.00 92.25 80 GLN A CA 1
ATOM 618 C C . GLN A 1 80 ? -11.750 -8.088 -12.219 1.00 92.25 80 GLN A C 1
ATOM 620 O O . GLN A 1 80 ? -12.419 -9.061 -12.572 1.00 92.25 80 GLN A O 1
ATOM 625 N N . ARG A 1 81 ? -11.544 -7.791 -10.932 1.00 90.94 81 ARG A N 1
ATOM 626 C CA . ARG A 1 81 ? -11.999 -8.578 -9.777 1.00 90.94 81 ARG A CA 1
ATOM 627 C C . ARG A 1 81 ? -12.929 -7.750 -8.905 1.00 90.94 81 ARG A C 1
ATOM 629 O O . ARG A 1 81 ? -12.596 -7.368 -7.784 1.00 90.94 81 ARG A O 1
ATOM 636 N N . LYS A 1 82 ? -14.112 -7.474 -9.448 1.00 89.88 82 LYS A N 1
ATOM 637 C CA . LYS A 1 82 ? -15.133 -6.691 -8.752 1.00 89.88 82 LYS A CA 1
ATOM 638 C C . LYS A 1 82 ? -15.474 -7.336 -7.410 1.00 89.88 82 LYS A C 1
ATOM 640 O O . LYS A 1 82 ? -15.714 -8.540 -7.349 1.00 89.88 82 LYS A O 1
ATOM 645 N N . ASN A 1 83 ? -15.552 -6.508 -6.370 1.00 91.00 83 ASN A N 1
ATOM 646 C CA . ASN A 1 83 ? -15.908 -6.908 -5.008 1.00 91.00 83 ASN A CA 1
ATOM 647 C C . ASN A 1 83 ? -14.940 -7.921 -4.364 1.00 91.00 83 ASN A C 1
ATOM 649 O O . ASN A 1 83 ? -15.383 -8.727 -3.552 1.00 91.00 83 ASN A O 1
ATOM 653 N N . ASP A 1 84 ? -13.649 -7.905 -4.714 1.00 96.75 84 ASP A N 1
ATOM 654 C CA . ASP A 1 84 ? -12.610 -8.672 -4.011 1.00 96.75 84 ASP A CA 1
ATOM 655 C C . ASP A 1 84 ? -12.012 -7.823 -2.868 1.00 96.75 84 ASP A C 1
ATOM 657 O O . ASP A 1 84 ? -11.183 -6.941 -3.129 1.00 96.75 84 ASP A O 1
ATOM 661 N N . PRO A 1 85 ? -12.363 -8.084 -1.591 1.00 97.81 85 PRO A N 1
ATOM 662 C CA . PRO A 1 85 ? -11.896 -7.263 -0.476 1.00 97.81 85 PRO A CA 1
ATOM 663 C C . PRO A 1 85 ? -10.385 -7.313 -0.270 1.00 97.81 85 PRO A C 1
ATOM 665 O O . PRO A 1 85 ? -9.802 -6.398 0.311 1.00 97.81 85 PRO A O 1
ATOM 668 N N . SER A 1 86 ? -9.730 -8.371 -0.754 1.00 97.81 86 SER A N 1
ATOM 669 C CA . SER A 1 86 ? -8.280 -8.485 -0.660 1.00 97.81 86 SER A CA 1
ATOM 670 C C . SER A 1 86 ? -7.591 -7.524 -1.626 1.00 97.81 86 SER A C 1
ATOM 672 O O . SER A 1 86 ? -6.562 -6.949 -1.279 1.00 97.81 86 SER A O 1
ATOM 674 N N . VAL A 1 87 ? -8.163 -7.327 -2.818 1.00 98.00 87 VAL A N 1
ATOM 675 C CA . VAL A 1 87 ? -7.674 -6.334 -3.787 1.00 98.00 87 VAL A CA 1
ATOM 676 C C . VAL A 1 87 ? -7.970 -4.920 -3.299 1.00 98.00 87 VAL A C 1
ATOM 678 O O . VAL A 1 87 ? -7.082 -4.074 -3.355 1.00 98.00 87 VAL A O 1
ATOM 681 N N . ASP A 1 88 ? -9.167 -4.674 -2.759 1.00 98.56 88 ASP A N 1
ATOM 682 C CA . ASP A 1 88 ? -9.518 -3.366 -2.193 1.00 98.56 88 ASP A CA 1
ATOM 683 C C . ASP A 1 88 ? -8.633 -3.014 -0.980 1.00 98.56 88 ASP A C 1
ATOM 685 O O . ASP A 1 88 ? -8.212 -1.866 -0.838 1.00 98.56 88 ASP A O 1
ATOM 689 N N . THR A 1 89 ? -8.286 -3.995 -0.137 1.00 98.81 89 THR A N 1
ATOM 690 C CA . THR A 1 89 ? -7.342 -3.803 0.980 1.00 98.81 89 THR A CA 1
ATOM 691 C C . THR A 1 89 ? -5.964 -3.384 0.467 1.00 98.81 89 THR A C 1
ATOM 693 O O . THR A 1 89 ? -5.418 -2.377 0.918 1.00 98.81 89 THR A O 1
ATOM 696 N N . ASP A 1 90 ? -5.404 -4.129 -0.494 1.00 98.75 90 ASP A N 1
ATOM 697 C CA . ASP A 1 90 ? -4.086 -3.825 -1.060 1.00 98.75 90 ASP A CA 1
ATOM 698 C C . ASP A 1 90 ? -4.081 -2.459 -1.773 1.00 98.75 90 ASP A C 1
ATOM 700 O O . ASP A 1 90 ? -3.113 -1.704 -1.658 1.00 98.75 90 ASP A O 1
ATOM 704 N N . LEU A 1 91 ? -5.163 -2.112 -2.485 1.00 98.81 91 LEU A N 1
ATOM 705 C CA . LEU A 1 91 ? -5.316 -0.804 -3.125 1.00 98.81 91 LEU A CA 1
ATOM 706 C C . LEU A 1 91 ? -5.369 0.318 -2.084 1.00 98.81 91 LEU A C 1
ATOM 708 O O . LEU A 1 91 ? -4.681 1.322 -2.243 1.00 98.81 91 LEU A O 1
ATOM 712 N N . GLY A 1 92 ? -6.125 0.144 -1.000 1.00 98.75 92 GLY A N 1
ATOM 713 C CA . GLY A 1 92 ? -6.155 1.100 0.104 1.00 98.75 92 GLY A CA 1
ATOM 714 C C . GLY A 1 92 ? -4.777 1.302 0.746 1.00 98.75 92 GLY A C 1
ATOM 715 O O . GLY A 1 92 ? -4.376 2.443 0.979 1.00 98.75 92 GLY A O 1
ATOM 716 N N . GLU A 1 93 ? -4.008 0.223 0.961 1.00 98.75 93 GLU A N 1
ATOM 717 C CA . GLU A 1 93 ? -2.606 0.309 1.412 1.00 98.75 93 GLU A CA 1
ATOM 718 C C . GLU A 1 93 ? -1.752 1.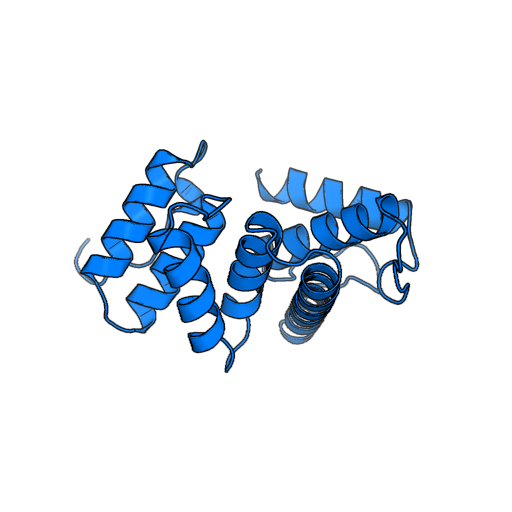146 0.440 1.00 98.75 93 GLU A C 1
ATOM 720 O O . GLU A 1 93 ? -0.941 1.965 0.877 1.00 98.75 93 GLU A O 1
ATOM 725 N N . ALA A 1 94 ? -1.930 0.955 -0.871 1.00 98.75 94 ALA A N 1
ATOM 726 C CA . ALA A 1 94 ? -1.172 1.654 -1.905 1.00 98.75 94 ALA A CA 1
ATOM 727 C C . ALA A 1 94 ? -1.539 3.143 -2.002 1.00 98.75 94 ALA A C 1
ATOM 729 O O . ALA A 1 94 ? -0.653 3.996 -2.037 1.00 98.75 94 ALA A O 1
ATOM 730 N N . LEU A 1 95 ? -2.833 3.470 -2.001 1.00 98.81 95 LEU A N 1
ATOM 731 C CA . LEU A 1 95 ? -3.328 4.848 -2.068 1.00 98.81 95 LEU A CA 1
ATOM 732 C C . LEU A 1 95 ? -2.896 5.671 -0.850 1.00 98.81 95 LEU A C 1
ATOM 734 O O . LEU A 1 95 ? -2.601 6.856 -0.985 1.00 98.81 95 LEU A O 1
ATOM 738 N N . ALA A 1 96 ? -2.765 5.040 0.321 1.00 98.62 96 ALA A N 1
ATOM 739 C CA . ALA A 1 96 ? -2.271 5.693 1.534 1.00 98.62 96 ALA A CA 1
ATOM 740 C C . ALA A 1 96 ? -0.830 6.229 1.401 1.00 98.62 96 ALA A C 1
ATOM 742 O O . ALA A 1 96 ? -0.407 7.059 2.203 1.00 98.62 96 ALA A O 1
ATOM 743 N N . LYS A 1 97 ? -0.066 5.752 0.407 1.00 97.81 97 LYS A N 1
ATOM 744 C CA . LYS A 1 97 ? 1.302 6.202 0.103 1.00 97.81 97 LYS A CA 1
ATOM 745 C C . LYS A 1 97 ? 1.362 7.385 -0.864 1.00 97.81 97 LYS A C 1
ATOM 747 O O . LYS A 1 97 ? 2.450 7.898 -1.111 1.00 97.81 97 LYS A O 1
ATOM 752 N N . VAL A 1 98 ? 0.233 7.787 -1.444 1.00 97.38 98 VAL A N 1
ATOM 753 C CA . VAL A 1 98 ? 0.180 8.812 -2.488 1.00 97.38 98 VAL A CA 1
ATOM 754 C C . VAL A 1 98 ? -0.437 10.086 -1.926 1.00 97.38 98 VAL A C 1
ATOM 756 O O . VAL A 1 98 ? -1.614 10.123 -1.561 1.00 97.38 98 VAL A O 1
ATOM 759 N N . GLU A 1 99 ? 0.360 11.153 -1.890 1.00 94.19 99 GLU A N 1
ATOM 760 C CA . GLU A 1 99 ? -0.133 12.485 -1.541 1.00 94.19 99 GLU A CA 1
ATOM 761 C C . GLU A 1 99 ? -1.289 12.887 -2.470 1.00 94.19 99 GLU A C 1
ATOM 763 O O . GLU A 1 99 ? -1.254 12.658 -3.679 1.00 94.19 99 GLU A O 1
ATOM 768 N N . GLY A 1 100 ? -2.358 13.432 -1.888 1.00 96.31 100 GLY A N 1
ATOM 769 C CA . GLY A 1 100 ? -3.600 13.748 -2.603 1.00 96.31 100 GLY A CA 1
ATOM 770 C C . GLY A 1 100 ? -4.578 12.578 -2.796 1.00 96.31 100 GLY A C 1
ATOM 771 O O . GLY A 1 100 ? -5.709 12.819 -3.204 1.00 96.31 100 GLY A O 1
ATOM 772 N N . ARG A 1 101 ? -4.208 11.328 -2.468 1.00 98.19 101 ARG A N 1
ATOM 773 C CA . ARG A 1 101 ? -5.121 10.156 -2.503 1.00 98.19 101 ARG A CA 1
ATOM 774 C C . ARG A 1 101 ? -5.433 9.577 -1.114 1.00 98.19 101 ARG A C 1
ATOM 776 O O . ARG A 1 101 ? -6.147 8.582 -0.998 1.00 98.19 101 ARG A O 1
ATOM 783 N N . LYS A 1 102 ? -4.933 10.203 -0.046 1.00 98.19 102 LYS A N 1
ATOM 784 C CA . LYS A 1 102 ? -5.080 9.730 1.343 1.00 98.19 102 LYS A CA 1
ATOM 785 C C . LYS A 1 102 ? -6.531 9.651 1.824 1.00 98.19 102 LYS A C 1
ATOM 787 O O . LYS A 1 102 ? -6.885 8.702 2.518 1.00 98.19 102 LYS A O 1
ATOM 792 N N . ASP A 1 103 ? -7.383 10.594 1.426 1.00 98.12 103 ASP A N 1
ATOM 793 C CA . ASP A 1 103 ? -8.806 10.563 1.789 1.00 98.12 103 ASP A CA 1
ATOM 794 C C . ASP A 1 103 ? -9.556 9.405 1.129 1.00 98.12 103 ASP A C 1
ATOM 796 O O . ASP A 1 103 ? -10.357 8.733 1.782 1.00 98.12 103 ASP A O 1
ATOM 800 N N . GLU A 1 104 ? -9.249 9.117 -0.135 1.00 98.44 104 GLU A N 1
ATOM 801 C CA . GLU A 1 104 ? -9.790 7.952 -0.836 1.00 98.44 104 GLU A CA 1
ATOM 802 C C . GLU A 1 104 ? -9.321 6.652 -0.179 1.00 98.44 104 GLU A C 1
ATOM 804 O O . GLU A 1 104 ? -10.139 5.777 0.106 1.00 98.44 104 GLU A O 1
ATOM 809 N N . ALA A 1 105 ? -8.025 6.554 0.138 1.00 98.75 105 ALA A N 1
ATOM 810 C CA . ALA A 1 105 ? -7.468 5.422 0.870 1.00 98.75 105 ALA A CA 1
ATOM 811 C C . ALA A 1 105 ? -8.193 5.207 2.204 1.00 98.75 105 ALA A C 1
ATOM 813 O O . ALA A 1 105 ? -8.589 4.088 2.531 1.00 98.75 105 ALA A O 1
ATOM 814 N N . ARG A 1 106 ? -8.408 6.290 2.961 1.00 98.75 106 ARG A N 1
ATOM 815 C CA . ARG A 1 106 ? -9.095 6.261 4.254 1.00 98.75 106 ARG A CA 1
ATOM 816 C C . ARG A 1 106 ? -10.530 5.781 4.099 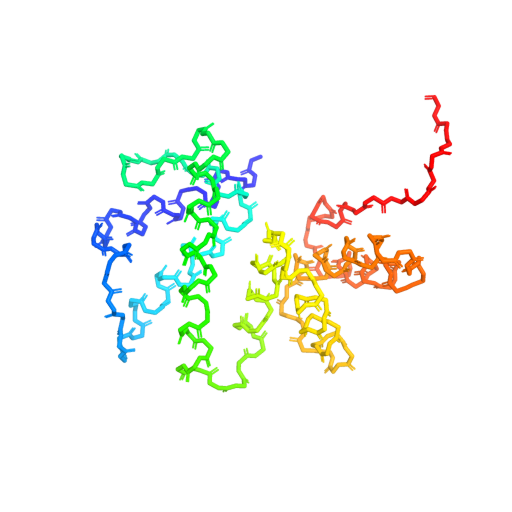1.00 98.75 106 ARG A C 1
ATOM 818 O O . ARG A 1 106 ? -10.938 4.901 4.847 1.00 98.75 106 ARG A O 1
ATOM 825 N N . SER A 1 107 ? -11.277 6.323 3.139 1.00 98.62 107 SER A N 1
ATOM 826 C CA . SER A 1 107 ? -12.665 5.924 2.886 1.00 98.62 107 SER A CA 1
ATOM 827 C C . SER A 1 107 ? -12.767 4.447 2.495 1.00 98.62 107 SER A C 1
ATOM 829 O O . SER A 1 107 ? -13.566 3.712 3.078 1.00 98.62 107 SER A O 1
ATOM 831 N N . LEU A 1 108 ? -11.909 3.987 1.578 1.00 98.62 108 LEU A N 1
ATOM 832 C CA . LEU A 1 108 ? -11.874 2.595 1.133 1.00 98.62 108 LEU A CA 1
ATOM 833 C C . LEU A 1 108 ? -11.551 1.641 2.289 1.00 98.62 108 LEU A C 1
ATOM 835 O O . LEU A 1 108 ? -12.282 0.678 2.527 1.00 98.62 108 LEU A O 1
ATOM 839 N N . LEU A 1 109 ? -10.484 1.927 3.040 1.00 98.81 109 LEU A N 1
ATOM 840 C CA . LEU A 1 109 ? -10.052 1.092 4.158 1.00 98.81 109 LEU A CA 1
ATOM 841 C C . LEU A 1 109 ? -11.056 1.116 5.319 1.00 98.81 109 LEU A C 1
ATOM 843 O O . LEU A 1 109 ? -11.333 0.068 5.899 1.00 98.81 109 LEU A O 1
ATOM 847 N N . GLN A 1 110 ? -11.645 2.271 5.640 1.00 98.69 110 GLN A N 1
ATOM 848 C CA . GLN A 1 110 ? -12.686 2.359 6.666 1.00 98.69 110 GLN A CA 1
ATOM 849 C C . GLN A 1 110 ? -13.912 1.531 6.267 1.00 98.69 110 GLN A C 1
ATOM 851 O O . GLN A 1 110 ? -14.368 0.705 7.050 1.00 98.69 110 GLN A O 1
ATOM 856 N N . GLY A 1 111 ? -14.380 1.651 5.020 1.00 98.44 111 GLY A N 1
ATOM 857 C CA . GLY A 1 111 ? -15.518 0.871 4.535 1.00 98.44 111 GLY A CA 1
ATOM 858 C C . GLY A 1 111 ? -15.266 -0.642 4.524 1.00 98.44 111 GLY A C 1
ATOM 859 O O . GLY A 1 111 ? -16.201 -1.429 4.670 1.00 98.44 111 GLY A O 1
ATOM 860 N N . LEU A 1 112 ? -14.019 -1.089 4.349 1.00 98.69 112 LEU A N 1
ATOM 861 C CA . LEU A 1 112 ? -13.644 -2.494 4.542 1.00 98.69 112 LEU A CA 1
ATOM 862 C C . LEU A 1 112 ? -13.650 -2.885 6.023 1.00 98.69 112 LEU A C 1
ATOM 864 O O . LEU A 1 112 ? -14.176 -3.941 6.364 1.00 98.69 112 LEU A O 1
ATOM 868 N N . ALA A 1 113 ? -13.092 -2.043 6.894 1.00 98.44 113 ALA A N 1
ATOM 869 C CA . ALA A 1 113 ? -13.030 -2.293 8.330 1.00 98.44 113 ALA A CA 1
ATOM 870 C C . ALA A 1 113 ? -14.425 -2.385 8.971 1.00 98.44 113 ALA A C 1
ATOM 872 O O . ALA A 1 113 ? -14.663 -3.306 9.748 1.00 98.44 113 ALA A O 1
ATOM 873 N N . ASP A 1 114 ? -15.354 -1.501 8.598 1.00 98.25 114 ASP A N 1
ATOM 874 C CA . ASP A 1 114 ? -16.727 -1.467 9.127 1.00 98.25 114 ASP A CA 1
ATOM 875 C C . ASP A 1 114 ? -17.524 -2.735 8.791 1.00 98.25 114 ASP A C 1
ATOM 877 O O . ASP A 1 114 ? -18.427 -3.129 9.525 1.00 98.25 114 ASP A O 1
ATOM 881 N N . ARG A 1 115 ? -17.176 -3.391 7.679 1.00 97.94 115 ARG A N 1
ATOM 882 C CA . ARG A 1 115 ? -17.797 -4.641 7.218 1.00 97.94 115 ARG A CA 1
ATOM 883 C C . ARG A 1 115 ? -17.002 -5.888 7.608 1.00 97.94 115 ARG A C 1
ATOM 885 O O . ARG A 1 115 ? -17.368 -6.976 7.181 1.00 97.94 115 ARG A O 1
ATOM 892 N N . ASP A 1 116 ? -15.921 -5.731 8.373 1.00 96.69 116 ASP A N 1
ATOM 893 C CA . ASP A 1 116 ? -15.000 -6.814 8.749 1.00 96.69 116 ASP A CA 1
ATOM 894 C C . ASP A 1 116 ? -14.376 -7.537 7.533 1.00 96.69 116 ASP A C 1
ATOM 896 O O . ASP A 1 116 ? -14.120 -8.736 7.545 1.00 96.69 116 ASP A O 1
ATOM 900 N N . LEU A 1 117 ? -14.132 -6.793 6.448 1.00 98.12 117 LEU A N 1
ATOM 901 C CA . LEU A 1 117 ? -13.612 -7.306 5.174 1.00 98.12 117 LEU A CA 1
ATOM 902 C C . LEU A 1 117 ? -12.133 -6.963 4.926 1.00 98.12 117 LEU A C 1
ATOM 904 O O . LEU A 1 117 ? -11.598 -7.257 3.856 1.00 98.12 117 LEU A O 1
ATOM 908 N N . MET A 1 118 ? -11.465 -6.320 5.885 1.00 98.12 118 MET A N 1
ATOM 909 C CA . MET A 1 118 ? -10.047 -5.975 5.772 1.00 98.12 118 MET A CA 1
ATOM 910 C C . MET A 1 118 ? -9.185 -7.244 5.774 1.00 98.12 118 MET A C 1
ATOM 912 O O . MET A 1 118 ? -9.167 -8.000 6.743 1.00 98.12 118 MET A O 1
ATOM 916 N N . ALA A 1 119 ? -8.429 -7.468 4.701 1.00 97.19 119 ALA A N 1
ATOM 917 C CA . ALA A 1 119 ? -7.757 -8.749 4.479 1.00 97.19 119 ALA A CA 1
ATOM 918 C C . ALA A 1 119 ? -6.362 -8.863 5.123 1.00 97.19 119 ALA A C 1
ATOM 920 O O . ALA A 1 119 ? -5.750 -9.934 5.084 1.00 97.19 119 ALA A O 1
ATOM 921 N N . SER A 1 120 ? -5.809 -7.775 5.672 1.00 97.38 120 SER A N 1
ATOM 922 C CA . SER A 1 120 ? -4.427 -7.754 6.161 1.00 97.38 120 SER A CA 1
ATOM 923 C C . SER A 1 120 ? -4.237 -6.850 7.393 1.00 97.38 120 SER A C 1
ATOM 925 O O . SER A 1 120 ? -4.894 -5.811 7.512 1.00 97.38 120 SER A O 1
ATOM 927 N N . PRO A 1 121 ? -3.287 -7.182 8.294 1.00 97.88 121 PRO A N 1
ATOM 928 C CA . PRO A 1 121 ? -2.904 -6.271 9.370 1.00 97.88 121 PRO A CA 1
ATOM 929 C C . PRO A 1 121 ? -2.262 -4.984 8.833 1.00 97.88 121 PRO A C 1
ATOM 931 O O . PRO A 1 121 ? -2.450 -3.920 9.412 1.00 97.88 121 PRO A O 1
ATOM 934 N N . GLN A 1 122 ? -1.545 -5.033 7.705 1.00 97.75 122 GLN A N 1
ATOM 935 C CA . GLN A 1 122 ? -0.969 -3.833 7.089 1.00 97.75 122 GLN A CA 1
ATOM 936 C C . GLN A 1 122 ? -2.037 -2.845 6.595 1.00 97.75 122 GLN A C 1
ATOM 938 O O . GLN A 1 122 ? -1.817 -1.639 6.704 1.00 97.75 122 GLN A O 1
ATOM 943 N N . GLY A 1 123 ? -3.195 -3.333 6.140 1.00 98.44 123 GLY A N 1
ATOM 944 C CA . GLY A 1 123 ? -4.364 -2.515 5.815 1.00 98.44 123 GLY A CA 1
ATOM 945 C C . GLY A 1 123 ? -4.895 -1.773 7.040 1.00 98.44 123 GLY A C 1
ATOM 946 O O . GLY A 1 123 ? -5.079 -0.558 6.997 1.00 98.44 123 GLY A O 1
ATOM 947 N N . TYR A 1 124 ? -5.022 -2.462 8.179 1.00 98.69 124 TYR A N 1
ATOM 948 C CA . TYR A 1 124 ? -5.367 -1.814 9.450 1.00 98.69 124 TYR A CA 1
ATOM 949 C C . TYR A 1 124 ? -4.301 -0.822 9.929 1.00 98.69 124 TYR A C 1
ATOM 951 O O . TYR A 1 124 ? -4.641 0.259 10.402 1.00 98.69 124 TYR A O 1
ATOM 959 N N . ALA A 1 125 ? -3.013 -1.134 9.774 1.00 98.50 125 ALA A N 1
ATOM 960 C CA . ALA A 1 125 ? -1.942 -0.196 10.104 1.00 98.50 125 ALA A CA 1
ATOM 961 C C . ALA A 1 125 ? -1.979 1.061 9.214 1.00 98.50 125 ALA A C 1
ATOM 963 O O . ALA A 1 125 ? -1.736 2.168 9.695 1.00 98.50 125 ALA A O 1
ATOM 964 N N . ALA A 1 126 ? -2.293 0.908 7.922 1.00 98.62 126 ALA A N 1
ATOM 965 C CA . ALA A 1 126 ? -2.486 2.028 7.005 1.00 98.62 126 ALA A CA 1
ATOM 966 C C . ALA A 1 126 ? -3.691 2.883 7.416 1.00 98.62 126 ALA A C 1
ATOM 968 O O . ALA A 1 126 ? -3.547 4.098 7.535 1.00 98.62 126 ALA A O 1
ATOM 969 N N . LEU A 1 127 ? -4.829 2.257 7.733 1.00 98.75 127 LEU A N 1
ATOM 970 C CA . LEU A 1 127 ? -6.003 2.958 8.254 1.00 98.75 127 LEU A CA 1
ATOM 971 C C . LEU A 1 127 ? -5.679 3.712 9.549 1.00 98.75 127 LEU A C 1
ATOM 973 O O . LEU A 1 127 ? -6.026 4.880 9.675 1.00 98.75 127 LEU A O 1
ATOM 977 N N . GLY A 1 128 ? -4.960 3.085 10.482 1.00 98.50 128 GLY A N 1
ATOM 978 C CA . GLY A 1 128 ? -4.533 3.724 11.725 1.00 98.50 128 GLY A CA 1
ATOM 979 C C . GLY A 1 128 ? -3.717 4.996 11.483 1.00 98.50 128 GLY A C 1
ATOM 980 O O . GLY A 1 128 ? -4.006 6.026 12.090 1.00 98.50 128 GLY A O 1
ATOM 981 N N . ARG A 1 129 ? -2.740 4.962 10.563 1.00 98.44 129 ARG A N 1
ATOM 982 C CA . ARG A 1 129 ? -1.956 6.155 10.186 1.00 98.44 129 ARG A CA 1
ATOM 983 C C . ARG A 1 129 ? -2.836 7.255 9.599 1.00 98.44 129 ARG A C 1
ATOM 985 O O . ARG A 1 129 ? -2.754 8.388 10.054 1.00 98.44 129 ARG A O 1
ATOM 992 N N . LEU A 1 130 ? -3.729 6.910 8.673 1.00 98.50 130 LEU A N 1
ATOM 993 C CA . LEU A 1 130 ? -4.651 7.873 8.063 1.00 98.50 130 LEU A CA 1
ATOM 994 C C . LEU A 1 130 ? -5.608 8.492 9.091 1.00 98.50 130 LEU A C 1
ATOM 996 O O . LEU A 1 130 ? -5.925 9.675 9.010 1.00 98.50 130 LEU A O 1
ATOM 1000 N N . GLN A 1 131 ? -6.054 7.717 10.083 1.00 98.31 131 GLN A N 1
ATOM 1001 C CA . GLN A 1 131 ? -6.889 8.237 11.166 1.00 98.31 131 GLN A CA 1
ATOM 1002 C C . GLN A 1 131 ? -6.101 9.140 12.122 1.00 98.31 131 GLN A C 1
ATOM 1004 O O . GLN A 1 131 ? -6.639 10.151 12.566 1.00 98.31 131 GLN A O 1
ATOM 1009 N N . HIS A 1 132 ? -4.830 8.832 12.402 1.00 97.62 132 HIS A N 1
ATOM 1010 C CA . HIS A 1 132 ? -3.947 9.735 13.145 1.00 97.62 132 HIS A CA 1
ATOM 1011 C C . HIS A 1 132 ? -3.743 11.062 12.405 1.00 97.62 132 HIS A C 1
ATOM 1013 O O . HIS A 1 132 ? -3.933 12.115 13.007 1.00 97.62 132 HIS A O 1
ATOM 1019 N N . GLU A 1 133 ? -3.438 11.016 11.105 1.00 95.81 133 GLU A N 1
ATOM 1020 C CA . GLU A 1 133 ? -3.285 12.209 10.257 1.00 95.81 133 GLU A CA 1
ATOM 1021 C C . GLU A 1 133 ? -4.565 13.062 10.227 1.00 95.81 133 GLU A C 1
ATOM 1023 O O . GLU A 1 133 ? -4.496 14.287 10.188 1.00 95.81 133 GLU A O 1
ATOM 1028 N N . ALA A 1 134 ? -5.735 12.427 10.323 1.00 95.25 134 ALA A N 1
ATOM 1029 C CA . ALA A 1 134 ? -7.028 13.100 10.417 1.00 95.25 134 ALA A CA 1
ATOM 1030 C C . ALA A 1 134 ? -7.414 13.567 11.839 1.00 95.25 134 ALA A C 1
ATOM 1032 O O . ALA A 1 134 ? -8.514 14.081 12.025 1.00 95.25 134 ALA A O 1
ATOM 1033 N N . GLY A 1 135 ? -6.571 13.351 12.857 1.00 95.88 135 GLY A N 1
ATOM 1034 C CA . GLY A 1 135 ? -6.864 13.688 14.258 1.00 95.88 135 GLY A CA 1
ATOM 1035 C C . GLY A 1 135 ? -7.846 12.741 14.970 1.00 95.88 135 GLY A C 1
ATOM 1036 O O . GLY A 1 135 ? -8.170 12.941 16.143 1.00 95.88 135 GLY A O 1
ATOM 1037 N N . ASN A 1 136 ? -8.287 11.667 14.313 1.00 96.25 136 ASN A N 1
ATOM 1038 C CA . ASN A 1 136 ? -9.277 10.719 14.824 1.00 96.25 136 ASN A CA 1
ATOM 1039 C C . ASN A 1 136 ? -8.633 9.651 15.719 1.00 96.25 136 ASN A C 1
ATOM 1041 O O . ASN A 1 136 ? -8.487 8.487 15.339 1.00 96.25 136 ASN A O 1
ATOM 1045 N N . THR A 1 137 ? -8.262 10.042 16.938 1.00 95.94 137 THR A N 1
ATOM 1046 C CA . THR A 1 137 ? -7.527 9.178 17.881 1.00 95.94 137 THR A CA 1
ATOM 1047 C C . THR A 1 137 ? -8.252 7.860 18.178 1.00 95.94 137 THR A C 1
ATOM 1049 O O . THR A 1 137 ? -7.646 6.800 18.054 1.00 95.94 137 THR A O 1
ATOM 1052 N N . THR A 1 138 ? -9.557 7.899 18.467 1.00 96.69 138 THR A N 1
ATOM 1053 C CA . THR A 1 138 ? -10.355 6.691 18.751 1.00 96.69 138 THR A CA 1
ATOM 1054 C C . THR A 1 138 ? -10.380 5.718 17.571 1.00 96.69 138 THR A C 1
ATOM 1056 O O . THR A 1 138 ? -10.189 4.517 17.754 1.00 96.69 138 THR A O 1
ATOM 1059 N N . ALA A 1 139 ? -10.570 6.223 16.348 1.00 97.25 139 ALA A N 1
ATOM 1060 C CA . ALA A 1 139 ? -10.578 5.386 15.149 1.00 97.25 139 ALA A CA 1
ATOM 1061 C C . ALA A 1 139 ? -9.185 4.808 14.854 1.00 97.25 139 ALA A C 1
ATOM 1063 O O . ALA A 1 139 ? -9.065 3.651 14.447 1.00 97.25 139 ALA A O 1
ATOM 1064 N N . ARG A 1 140 ? -8.123 5.583 15.113 1.00 98.12 140 ARG A N 1
ATOM 1065 C CA . ARG A 1 140 ? -6.745 5.093 15.025 1.00 98.12 140 ARG A CA 1
ATOM 1066 C C . ARG A 1 140 ? -6.500 3.942 15.992 1.00 98.12 140 ARG A C 1
ATOM 1068 O O . ARG A 1 140 ? -5.970 2.918 15.569 1.00 98.12 140 ARG A O 1
ATOM 1075 N N . ASP A 1 141 ? -6.879 4.095 17.258 1.00 97.88 141 ASP A N 1
ATOM 1076 C CA . ASP A 1 141 ? -6.654 3.072 18.284 1.00 97.88 141 ASP A CA 1
ATOM 1077 C C . ASP A 1 141 ? -7.421 1.782 17.969 1.00 97.88 141 ASP A C 1
ATOM 1079 O O . ASP A 1 141 ? -6.847 0.694 18.048 1.00 97.88 141 ASP A O 1
ATOM 1083 N N . ALA A 1 142 ? -8.667 1.891 17.496 1.00 97.75 142 ALA A N 1
ATOM 1084 C CA . ALA A 1 142 ? -9.447 0.741 17.041 1.00 97.75 142 ALA A CA 1
ATOM 1085 C C . ALA A 1 142 ? -8.770 0.000 15.870 1.00 97.75 142 ALA A C 1
ATOM 1087 O O . ALA A 1 142 ? -8.677 -1.231 15.876 1.00 97.75 142 ALA A O 1
ATOM 1088 N N . ALA A 1 143 ? -8.243 0.733 14.882 1.00 98.31 143 ALA A N 1
ATOM 1089 C CA . ALA A 1 143 ? -7.516 0.138 13.761 1.00 98.31 143 ALA A CA 1
ATOM 1090 C C . ALA A 1 143 ? -6.211 -0.542 14.218 1.00 98.31 143 ALA A C 1
ATOM 1092 O O . ALA A 1 143 ? -5.924 -1.669 13.814 1.00 98.31 143 ALA A O 1
ATOM 1093 N N . VAL A 1 144 ? -5.442 0.094 15.108 1.00 98.19 144 VAL A N 1
ATOM 1094 C CA . VAL A 1 144 ? -4.212 -0.485 15.679 1.00 98.19 144 VAL A CA 1
ATOM 1095 C C . VAL A 1 144 ? -4.515 -1.747 16.490 1.00 98.19 144 VAL A C 1
ATOM 1097 O O . VAL A 1 144 ? -3.793 -2.738 16.371 1.00 98.19 144 VAL A O 1
ATOM 1100 N N . GLN A 1 145 ? -5.598 -1.758 17.269 1.00 97.69 145 GLN A N 1
ATOM 1101 C CA . GLN A 1 145 ? -6.032 -2.945 18.003 1.00 97.69 145 GLN A CA 1
ATOM 1102 C C . GLN A 1 145 ? -6.334 -4.106 17.047 1.00 97.69 145 GLN A C 1
ATOM 1104 O O . GLN A 1 145 ? -5.784 -5.192 17.223 1.00 97.69 145 GLN A O 1
ATOM 1109 N N . ARG A 1 146 ? -7.133 -3.872 15.995 1.00 98.06 146 ARG A N 1
ATOM 1110 C CA . ARG A 1 146 ? -7.429 -4.893 14.974 1.00 98.06 146 ARG A CA 1
ATOM 1111 C C . ARG A 1 146 ? -6.173 -5.383 14.256 1.00 98.06 146 ARG A C 1
ATOM 1113 O O . ARG A 1 146 ? -6.018 -6.588 14.061 1.00 98.06 146 ARG A O 1
ATOM 1120 N N . CYS A 1 147 ? -5.244 -4.480 13.937 1.00 98.31 147 CYS A N 1
ATOM 1121 C CA . CYS A 1 147 ? -3.944 -4.850 13.385 1.00 98.31 147 CYS A CA 1
ATOM 1122 C C . CYS A 1 147 ? -3.215 -5.844 14.297 1.00 98.31 147 CYS A C 1
ATOM 1124 O O . CYS A 1 147 ? -2.805 -6.907 13.834 1.00 98.31 147 CYS A O 1
ATOM 1126 N N . ASN A 1 148 ? -3.091 -5.529 15.591 1.00 97.50 148 ASN A N 1
ATOM 1127 C CA . ASN A 1 148 ? -2.380 -6.373 16.553 1.00 97.50 148 ASN A CA 1
ATOM 1128 C C . ASN A 1 148 ? -3.049 -7.739 16.743 1.00 97.50 148 ASN A C 1
ATOM 1130 O O . ASN A 1 148 ? -2.352 -8.733 16.912 1.00 97.50 148 ASN A O 1
ATOM 1134 N N . THR A 1 149 ? -4.380 -7.812 16.662 1.00 97.12 149 THR A N 1
ATOM 1135 C CA . THR A 1 149 ? -5.108 -9.088 16.709 1.00 97.12 149 THR A CA 1
ATOM 1136 C C . THR A 1 149 ? -4.779 -9.994 15.516 1.00 97.12 149 THR A C 1
ATOM 1138 O O . THR A 1 149 ? -4.704 -11.209 15.674 1.00 97.12 149 THR A O 1
ATOM 1141 N N . MET A 1 150 ? -4.571 -9.430 14.322 1.00 96.25 150 MET A N 1
ATOM 1142 C CA . MET A 1 150 ? -4.282 -10.204 13.105 1.00 96.25 150 MET A CA 1
ATOM 1143 C C . MET A 1 150 ? -2.790 -10.474 12.883 1.00 96.25 150 MET A C 1
ATOM 1145 O O . MET A 1 150 ? -2.414 -11.425 12.190 1.00 96.25 150 MET A O 1
ATOM 1149 N N . ALA A 1 151 ? -1.925 -9.593 13.379 1.00 95.56 151 ALA A N 1
ATOM 1150 C CA . ALA A 1 151 ? -0.512 -9.616 13.059 1.00 95.56 151 ALA A CA 1
ATOM 1151 C C . ALA A 1 151 ? 0.225 -10.729 13.811 1.00 95.56 151 ALA A C 1
ATOM 1153 O O . ALA A 1 151 ? 0.229 -10.793 15.033 1.00 95.56 151 ALA A O 1
ATOM 1154 N N . LYS A 1 152 ? 0.972 -11.550 13.066 1.00 92.06 152 LYS A N 1
ATOM 1155 C CA . LYS A 1 152 ? 1.981 -12.456 13.649 1.00 92.06 152 LYS A CA 1
ATOM 1156 C C . LYS A 1 152 ? 3.206 -11.713 14.195 1.00 92.06 152 LYS A C 1
ATOM 1158 O O . LYS A 1 152 ? 3.987 -12.276 14.948 1.00 92.06 152 LYS A O 1
ATOM 1163 N N . ASP A 1 153 ? 3.401 -10.483 13.739 1.00 90.44 153 ASP A N 1
ATOM 1164 C CA . ASP A 1 153 ? 4.532 -9.618 14.051 1.00 90.44 153 ASP A CA 1
ATOM 1165 C C . ASP A 1 153 ? 3.976 -8.210 14.261 1.00 90.44 153 ASP A C 1
ATOM 1167 O O . ASP A 1 153 ? 3.588 -7.550 13.295 1.00 90.44 153 ASP A O 1
ATOM 1171 N N . SER A 1 154 ? 3.900 -7.783 15.521 1.00 91.56 154 SER A N 1
ATOM 1172 C CA . SER A 1 154 ? 3.274 -6.524 15.936 1.00 91.56 154 SER A CA 1
ATOM 1173 C C . SER A 1 154 ? 4.026 -5.282 15.457 1.00 91.56 154 SER A C 1
ATOM 1175 O O . SER A 1 154 ? 3.450 -4.194 15.451 1.00 91.56 154 SER A O 1
ATOM 1177 N N . SER A 1 155 ? 5.269 -5.415 14.975 1.00 91.38 155 SER A N 1
ATOM 1178 C CA . SER A 1 155 ? 6.023 -4.281 14.422 1.00 91.38 155 SER A CA 1
ATOM 1179 C C . SER A 1 155 ? 5.318 -3.623 13.228 1.00 91.38 155 SER A C 1
ATOM 1181 O O . SER A 1 155 ? 5.476 -2.428 12.999 1.00 91.38 155 SER A O 1
ATOM 1183 N N . VAL A 1 156 ? 4.455 -4.352 12.508 1.00 92.69 156 VAL A N 1
ATOM 1184 C CA . VAL A 1 156 ? 3.649 -3.782 11.407 1.00 92.69 156 VAL A CA 1
ATOM 1185 C C . VAL A 1 156 ? 2.578 -2.813 11.870 1.00 92.69 156 VAL A C 1
ATOM 1187 O O . VAL A 1 156 ? 2.124 -1.987 11.081 1.00 92.69 156 VAL A O 1
ATOM 1190 N N . CYS A 1 157 ? 2.155 -2.949 13.124 1.00 96.38 157 CYS A N 1
ATOM 1191 C CA . CYS A 1 157 ? 1.078 -2.182 13.729 1.00 96.38 157 CYS A CA 1
ATOM 1192 C C . CYS A 1 157 ? 1.592 -0.915 14.413 1.00 96.38 157 CYS A C 1
ATOM 1194 O O . CYS A 1 157 ? 0.814 -0.212 15.054 1.00 96.38 157 CYS A O 1
ATOM 1196 N N . GLN A 1 158 ? 2.887 -0.608 14.271 1.00 92.88 158 GLN A N 1
ATOM 1197 C CA . GLN A 1 158 ? 3.468 0.637 14.748 1.00 92.88 158 GLN A CA 1
ATOM 1198 C C . GLN A 1 158 ? 2.893 1.808 13.942 1.00 92.88 158 GLN A C 1
ATOM 1200 O O . GLN A 1 158 ? 3.208 2.029 12.770 1.00 92.88 158 GLN A O 1
ATOM 1205 N N . VAL A 1 159 ? 1.997 2.539 14.594 1.00 91.88 159 VAL A N 1
ATOM 1206 C CA . VAL A 1 159 ? 1.346 3.748 14.097 1.00 91.88 159 VAL A CA 1
ATOM 1207 C C . VAL A 1 159 ? 1.646 4.856 15.104 1.00 91.88 159 VAL A C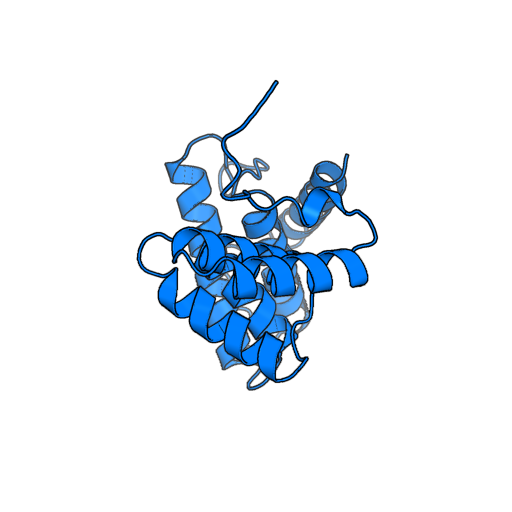 1
ATOM 1209 O O . VAL A 1 159 ? 1.567 4.586 16.306 1.00 91.88 159 VAL A O 1
ATOM 1212 N N . PRO A 1 160 ? 1.984 6.079 14.657 1.00 88.12 160 PRO A N 1
ATOM 1213 C CA . PRO A 1 160 ? 2.221 7.189 15.567 1.00 88.12 160 PRO A CA 1
ATOM 1214 C C . PRO A 1 160 ? 1.065 7.394 16.555 1.00 88.12 160 PRO A C 1
ATOM 1216 O O . PRO A 1 160 ? -0.115 7.287 16.210 1.00 88.12 160 PRO A O 1
ATOM 1219 N N . THR A 1 161 ? 1.421 7.692 17.799 1.00 82.62 161 THR A N 1
ATOM 1220 C CA . THR A 1 161 ? 0.485 8.099 18.847 1.00 82.62 161 THR A CA 1
ATOM 1221 C C . THR A 1 161 ? 0.580 9.606 19.047 1.00 82.62 161 THR A C 1
ATOM 1223 O O . THR A 1 161 ? 1.670 10.160 18.951 1.00 82.62 161 THR A O 1
ATOM 1226 N N . ASN A 1 162 ? -0.519 10.268 19.418 1.00 65.62 162 ASN A N 1
ATOM 1227 C CA . ASN A 1 162 ? -0.505 11.700 19.770 1.00 65.62 162 ASN A CA 1
ATOM 1228 C C . ASN A 1 162 ? 0.299 12.012 21.053 1.00 65.62 162 ASN A C 1
ATOM 1230 O O . ASN A 1 162 ? 0.443 13.172 21.427 1.00 65.62 162 ASN A O 1
ATOM 1234 N N . SER A 1 163 ? 0.837 10.992 21.722 1.00 53.09 163 SER A N 1
ATOM 1235 C CA . SER A 1 163 ? 1.694 11.102 22.898 1.00 53.09 163 SER A CA 1
ATOM 1236 C C . SER A 1 163 ? 3.115 11.539 22.519 1.00 53.09 163 SER A C 1
ATOM 1238 O O . SER A 1 163 ? 4.060 10.755 22.568 1.00 53.09 163 SER A O 1
ATOM 1240 N N . GLY A 1 164 ? 3.285 12.810 22.161 1.00 47.66 164 GLY A N 1
ATOM 1241 C CA . GLY A 1 164 ? 4.545 13.492 22.434 1.00 47.66 164 GLY A CA 1
ATOM 1242 C C . GLY A 1 164 ? 4.674 13.656 23.949 1.00 47.66 164 GLY A C 1
ATOM 1243 O O . GLY A 1 164 ? 4.060 14.554 24.517 1.00 47.66 164 GLY A O 1
ATOM 1244 N N . GLY A 1 165 ? 5.413 12.763 24.612 1.00 41.91 165 GLY A N 1
ATOM 1245 C CA . GLY A 1 165 ? 5.644 12.854 26.053 1.00 41.91 165 GLY A CA 1
ATOM 1246 C C . GLY A 1 165 ? 6.476 11.715 26.646 1.00 41.91 165 GLY A C 1
ATOM 1247 O O . GLY A 1 165 ? 5.905 10.701 27.031 1.00 41.91 165 GLY A O 1
ATOM 1248 N N . GLN A 1 166 ? 7.778 12.001 26.818 1.00 34.34 166 GLN A N 1
ATOM 1249 C CA . GLN A 1 166 ? 8.767 11.397 27.741 1.00 34.34 166 GLN A CA 1
ATOM 1250 C C . GLN A 1 166 ? 9.290 9.996 27.346 1.00 34.34 166 GLN A C 1
ATOM 1252 O O . GLN A 1 166 ? 8.524 9.095 27.031 1.00 34.34 166 GLN A O 1
ATOM 1257 N N . SER A 1 167 ? 10.601 9.733 27.308 1.00 33.84 167 SER A N 1
ATOM 1258 C CA . SER A 1 167 ? 11.677 10.138 28.239 1.00 33.84 167 SER A CA 1
ATOM 1259 C C . SER A 1 167 ? 12.855 10.858 27.585 1.00 33.84 167 SER A C 1
ATOM 1261 O O . SER A 1 167 ? 13.129 10.574 26.399 1.00 33.84 167 SER A O 1
#

InterPro domains:
  IPR011990 Tetratricopeptide-like helical domain superfamily [G3DSA:1.25.40.10] (10-156)

pLDDT: mean 93.22, std 11.07, range [33.84, 98.81]

Foldseek 3Di:
DVLVVLLVLLLVLCVVCVCLLPDDCVPPPVSLVSLQSNLLSLLVCLLCRPRDPVSHRPDNVSSVVSLVSSLVSLVSSCVVVPPQLASLLSNLSSLLSDPPSLVVSLVSLVVCVVVVNRDALLSLLSNLQSCVVVVNQVSNVVSLVVSCVHDPDSVSSDHDDPPPDDD

Sequence (167 aa):
MRDGKIVASAQSIVRMFPEIRSINPGKDGMLQRAQRTLAVALVRTDGGIDLDPTWRGKTTEQRAKNVAWAVAALERLREQRKNDPSVDTDLGEALAKVEGRKDEARSLLQGLADRDLMASPQGYAALGRLQHEAGNTTARDAAVQRCNTMAKDSSVCQVPTNSGGQS